Protein AF-A0A4Q2VNW4-F1 (afdb_monomer)

Mean predicted aligned error: 13.79 Å

pLDDT: mean 71.57, std 16.89, range [36.22, 97.19]

Radius of gyration: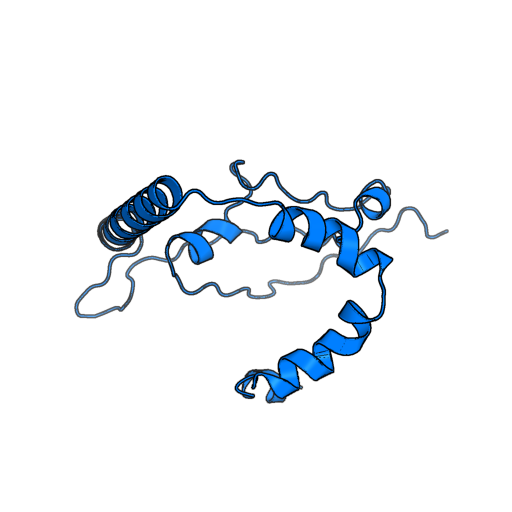 19.57 Å; Cα contacts (8 Å, |Δi|>4): 75; chains: 1; bounding box: 44×57×40 Å

Secondary structure (DSSP, 8-state):
--GGGG----HHHHHHHHHHHHH-HHHHHHHHHHHHH----HHHHHHHHHHHHHHHHHHHHHTS---SS-S-S-----------B---SSGGGTTSTTBPPPPPTTSTT-THHHHHHHT----------PPP--TT--

Organism: NCBI:txid451672

Solvent-accessible surface area (backbone atoms only — not comparable to full-atom values): 8981 Å² total; per-residue (Å²): 140,67,70,72,79,74,55,79,80,44,75,63,57,52,50,61,72,39,40,75,56,64,73,37,59,77,76,38,46,67,63,46,46,52,63,73,68,57,79,75,53,69,70,59,48,53,52,51,53,51,49,43,54,52,51,26,56,48,39,42,62,74,60,47,24,58,55,99,88,34,88,45,81,50,81,89,85,76,83,94,65,82,88,51,46,67,57,47,88,54,66,85,59,27,76,45,92,63,32,35,66,82,68,55,80,88,44,92,80,30,61,83,50,50,32,72,64,54,69,53,91,77,84,90,75,89,89,75,82,78,85,86,82,64,95,84,73,130

Foldseek 3Di:
DCVVVPDPCDPVNVCVVCVVVVVDCVNVPPVVVCVVPDDDDPVNVVVLVVVLVVVLVVCCVPPQDADPVGNGPDDDDDDLDADWPEQDPPNVVQPDDGRDHPDDCVDPNVVVCVCVSNVHDDDDDDPDHDDHDDPPDD

Sequence (138 aa):
MLDDLTVLWTRNLITETAEPLTSNPFINELYRSFFRNAFADDSSYKSAMQNRTRDAALWHKQVLFSTNSSCSESILLYDIGTSGLPSFREEGLNDSSGAASPVDPRGPESVSTVSSYFGDVDITVPIGQITYQSNLTF

Structure (mmCIF, N/CA/C/O backbone):
data_AF-A0A4Q2VNW4-F1
#
_entry.id   AF-A0A4Q2VNW4-F1
#
loop_
_atom_site.group_PDB
_atom_site.id
_atom_site.type_symbol
_atom_site.label_atom_id
_atom_site.label_alt_id
_atom_site.label_comp_id
_atom_site.label_asym_id
_atom_site.label_entity_id
_atom_site.label_seq_id
_atom_site.pdbx_PDB_ins_code
_atom_site.Cartn_x
_atom_site.Cartn_y
_atom_site.Cartn_z
_atom_site.occupancy
_atom_site.B_iso_or_equiv
_atom_site.auth_seq_id
_atom_site.auth_comp_id
_atom_site.auth_asym_id
_atom_site.auth_atom_id
_atom_site.pdbx_PDB_model_num
ATOM 1 N N . MET A 1 1 ? 17.428 -13.967 15.189 1.00 45.69 1 MET A N 1
ATOM 2 C CA . MET A 1 1 ? 18.292 -12.777 15.123 1.00 45.69 1 MET A CA 1
ATOM 3 C C . MET A 1 1 ? 17.406 -11.641 14.639 1.00 45.69 1 MET A C 1
ATOM 5 O O . MET A 1 1 ? 17.152 -11.548 13.451 1.00 45.69 1 MET A O 1
ATOM 9 N N . LEU A 1 2 ? 16.767 -10.932 15.573 1.00 36.22 2 LEU A N 1
ATOM 10 C CA . LEU A 1 2 ? 15.828 -9.826 15.297 1.00 36.22 2 LEU A CA 1
ATOM 11 C C . LEU A 1 2 ? 16.433 -8.479 15.730 1.00 36.22 2 LEU A C 1
ATOM 13 O O . LEU A 1 2 ? 15.775 -7.448 15.641 1.00 36.22 2 LEU A O 1
ATOM 17 N N . ASP A 1 3 ? 17.685 -8.497 16.191 1.00 51.16 3 ASP A N 1
ATOM 18 C CA . ASP A 1 3 ? 18.366 -7.346 16.783 1.00 51.16 3 ASP A CA 1
ATOM 19 C C . ASP A 1 3 ? 18.571 -6.222 15.748 1.00 51.16 3 ASP A C 1
ATOM 21 O O . ASP A 1 3 ? 18.479 -5.043 16.086 1.00 51.16 3 ASP A O 1
ATOM 25 N N . ASP A 1 4 ? 18.687 -6.572 14.461 1.00 50.34 4 ASP A N 1
ATOM 26 C CA . ASP A 1 4 ? 18.807 -5.628 13.340 1.00 50.34 4 ASP A CA 1
ATOM 27 C C . ASP A 1 4 ? 17.532 -4.802 13.083 1.00 50.34 4 ASP A C 1
ATOM 29 O O . ASP A 1 4 ? 17.602 -3.719 12.502 1.00 50.34 4 ASP A O 1
ATOM 33 N N . LEU A 1 5 ? 16.359 -5.259 13.546 1.00 40.00 5 LEU A N 1
ATOM 34 C CA . LEU A 1 5 ? 15.097 -4.509 13.418 1.00 40.00 5 LEU A CA 1
ATOM 35 C C . LEU A 1 5 ? 15.013 -3.324 14.390 1.00 40.00 5 LEU A C 1
ATOM 37 O O . LEU A 1 5 ? 14.139 -2.472 14.248 1.00 40.00 5 LEU A O 1
ATOM 41 N N . THR A 1 6 ? 15.915 -3.262 15.373 1.00 50.81 6 THR A N 1
ATOM 42 C CA . THR A 1 6 ? 15.995 -2.158 16.343 1.00 50.81 6 THR A CA 1
ATOM 43 C C . THR A 1 6 ? 17.029 -1.100 15.958 1.00 50.81 6 THR A C 1
ATOM 45 O O . THR A 1 6 ? 17.126 -0.056 16.606 1.00 50.81 6 THR A O 1
ATOM 48 N N . VAL A 1 7 ? 17.788 -1.336 14.882 1.00 58.75 7 VAL A N 1
ATOM 49 C CA . VAL A 1 7 ? 18.798 -0.399 14.395 1.00 58.75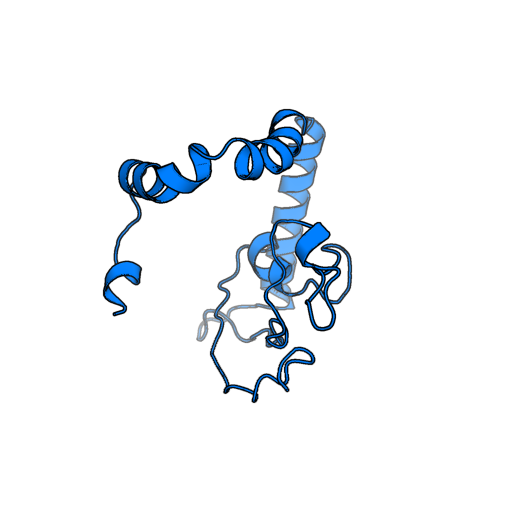 7 VAL A CA 1
ATOM 50 C C . VAL A 1 7 ? 18.111 0.692 13.585 1.00 58.75 7 VAL A C 1
ATOM 52 O O . VAL A 1 7 ? 17.531 0.450 12.527 1.00 58.75 7 VAL A O 1
ATOM 55 N N . LEU A 1 8 ? 18.207 1.931 14.066 1.00 54.06 8 LEU A N 1
ATOM 56 C CA . LEU A 1 8 ? 17.852 3.092 13.263 1.00 54.06 8 LEU A CA 1
ATOM 57 C C . LEU A 1 8 ? 18.904 3.219 12.155 1.00 54.06 8 LEU A C 1
ATOM 59 O O . LEU A 1 8 ? 20.049 3.599 12.405 1.00 54.06 8 LEU A O 1
ATOM 63 N N . TRP A 1 9 ? 18.528 2.834 10.939 1.00 57.12 9 TRP A N 1
ATOM 64 C CA . TRP A 1 9 ? 19.420 2.811 9.785 1.00 57.12 9 TRP A CA 1
ATOM 65 C C . TRP A 1 9 ? 19.947 4.215 9.495 1.00 57.12 9 TRP A C 1
ATOM 67 O O . TRP A 1 9 ? 19.245 5.079 8.969 1.00 57.12 9 TRP A O 1
ATOM 77 N N . THR A 1 10 ? 21.204 4.462 9.858 1.00 72.12 10 THR A N 1
ATOM 78 C CA . THR A 1 10 ? 21.868 5.720 9.519 1.00 72.12 10 THR A CA 1
ATOM 79 C C . THR A 1 10 ? 22.214 5.735 8.032 1.00 72.12 10 THR A C 1
ATOM 81 O O . THR A 1 10 ? 22.392 4.691 7.403 1.00 72.12 10 THR A O 1
ATOM 84 N N . ARG A 1 11 ? 22.369 6.932 7.456 1.00 64.12 11 ARG A N 1
ATOM 85 C CA . ARG A 1 11 ? 22.777 7.101 6.051 1.00 64.12 11 ARG A CA 1
ATOM 86 C C . ARG A 1 11 ? 24.026 6.280 5.693 1.00 64.12 11 ARG A C 1
ATOM 88 O O . ARG A 1 11 ? 24.096 5.749 4.587 1.00 64.12 11 ARG A O 1
ATOM 95 N N . ASN A 1 12 ? 24.987 6.169 6.610 1.00 74.25 12 ASN A N 1
ATOM 96 C CA . ASN A 1 12 ? 26.233 5.432 6.383 1.00 74.25 12 ASN A CA 1
ATOM 97 C C . ASN A 1 12 ? 25.984 3.922 6.325 1.00 74.25 12 ASN A C 1
ATOM 99 O O . ASN A 1 12 ? 26.390 3.294 5.356 1.00 74.25 12 ASN A O 1
ATOM 103 N N . LEU A 1 13 ? 25.210 3.379 7.270 1.00 70.94 13 LEU A N 1
ATOM 104 C CA . LEU A 1 13 ? 24.809 1.966 7.276 1.00 70.94 13 LEU A CA 1
ATOM 105 C C . LEU A 1 13 ? 24.038 1.574 6.009 1.00 70.94 13 LEU A C 1
ATOM 107 O O . LEU A 1 13 ? 24.296 0.523 5.428 1.00 70.94 13 LEU A O 1
ATOM 111 N N . ILE A 1 14 ? 23.134 2.440 5.540 1.00 68.19 14 ILE A N 1
ATOM 112 C CA . ILE A 1 14 ? 22.418 2.230 4.272 1.00 68.19 14 ILE A CA 1
ATOM 113 C C . ILE A 1 14 ? 23.404 2.207 3.098 1.00 68.19 14 ILE A C 1
ATOM 115 O O . ILE A 1 14 ? 23.279 1.371 2.209 1.00 68.19 14 ILE A O 1
ATOM 119 N N . THR A 1 15 ? 24.382 3.115 3.090 1.00 65.06 15 THR A N 1
ATOM 120 C CA . THR A 1 15 ? 25.360 3.234 1.999 1.00 65.06 15 THR A CA 1
ATOM 121 C C . THR A 1 15 ? 26.295 2.027 1.947 1.00 65.06 15 THR A C 1
ATOM 123 O O . THR A 1 15 ? 26.499 1.478 0.871 1.00 65.06 15 THR A O 1
ATOM 126 N N . GLU A 1 16 ? 26.811 1.584 3.093 1.00 76.69 16 GLU A N 1
ATOM 127 C CA . GLU A 1 16 ? 27.681 0.408 3.209 1.00 76.69 16 GLU A CA 1
ATOM 128 C C . GLU A 1 16 ? 26.936 -0.877 2.831 1.00 76.69 16 GLU A C 1
ATOM 130 O O . GLU A 1 16 ? 27.420 -1.667 2.025 1.00 76.69 16 GLU A O 1
ATOM 135 N N . THR A 1 17 ? 25.708 -1.052 3.323 1.00 70.38 17 THR A N 1
ATOM 136 C CA . THR A 1 17 ? 24.885 -2.232 2.999 1.00 70.38 17 THR A CA 1
ATOM 137 C C . THR A 1 17 ? 24.470 -2.253 1.526 1.00 70.38 17 THR A C 1
ATOM 139 O O . THR A 1 17 ? 24.330 -3.317 0.926 1.00 70.38 17 THR A O 1
ATOM 142 N N . ALA A 1 18 ? 24.287 -1.079 0.917 1.00 62.78 18 ALA A N 1
ATOM 143 C CA . ALA A 1 18 ? 23.974 -0.956 -0.500 1.00 62.78 18 ALA A CA 1
ATOM 144 C C . ALA A 1 18 ? 25.212 -1.042 -1.408 1.00 62.78 18 ALA A C 1
ATOM 146 O O . ALA A 1 18 ? 25.037 -1.184 -2.619 1.00 62.78 18 ALA A O 1
ATOM 147 N N . GLU A 1 19 ? 26.440 -0.975 -0.881 1.00 68.88 19 GLU A N 1
ATOM 148 C CA . GLU A 1 19 ? 27.666 -0.923 -1.688 1.00 68.88 19 GLU A CA 1
ATOM 149 C C . GLU A 1 19 ? 27.757 -2.074 -2.713 1.00 68.88 19 GLU A C 1
ATOM 151 O O . GLU A 1 19 ? 27.925 -1.777 -3.902 1.00 68.88 19 GLU A O 1
ATOM 156 N N . PRO A 1 20 ? 27.510 -3.352 -2.344 1.00 63.41 20 PRO A N 1
ATOM 157 C CA . PRO A 1 20 ? 27.544 -4.474 -3.288 1.00 63.41 20 PRO A CA 1
ATOM 158 C C . PRO A 1 20 ? 26.476 -4.380 -4.388 1.00 63.41 20 PRO A C 1
ATOM 160 O O . PRO A 1 20 ? 26.672 -4.862 -5.502 1.00 63.41 20 PRO A O 1
ATOM 163 N N . LEU A 1 21 ? 25.341 -3.739 -4.090 1.00 53.38 21 LEU A N 1
ATOM 164 C CA . LEU A 1 21 ? 24.259 -3.500 -5.050 1.00 53.38 21 LEU A CA 1
ATOM 165 C C . LEU A 1 21 ? 24.579 -2.320 -5.975 1.00 53.38 21 LEU A C 1
ATOM 167 O O . LEU A 1 21 ? 24.127 -2.277 -7.116 1.00 53.38 21 LEU A O 1
ATOM 171 N N . THR A 1 22 ? 25.359 -1.350 -5.492 1.00 57.66 22 THR A N 1
ATOM 172 C CA . THR A 1 22 ? 25.764 -0.179 -6.278 1.00 57.66 22 THR A CA 1
ATOM 173 C C . THR A 1 22 ? 26.991 -0.412 -7.150 1.00 57.66 22 THR A C 1
ATOM 175 O O . THR A 1 22 ? 27.114 0.256 -8.178 1.00 57.66 22 THR A O 1
ATOM 178 N N . SER A 1 23 ? 27.867 -1.344 -6.764 1.00 65.38 23 SER A N 1
ATOM 179 C CA . SER A 1 23 ? 29.102 -1.685 -7.477 1.00 65.38 23 SER A CA 1
ATOM 180 C C . SER A 1 23 ? 28.871 -2.583 -8.695 1.00 65.38 23 SER A C 1
ATOM 182 O O . SER A 1 23 ? 29.730 -2.638 -9.572 1.00 65.38 23 SER A O 1
ATOM 184 N N . ASN A 1 24 ? 27.705 -3.234 -8.796 1.00 61.28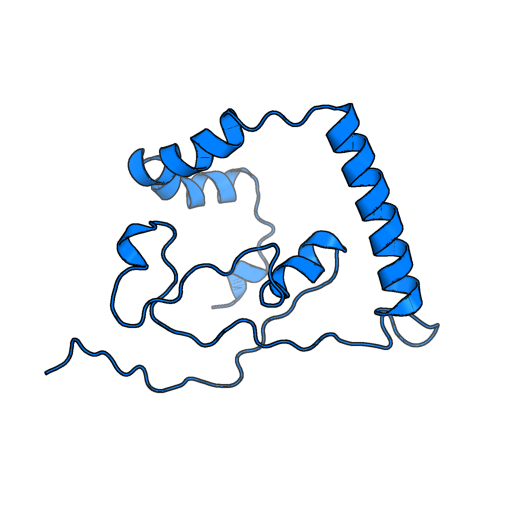 24 ASN A N 1
ATOM 185 C CA . ASN A 1 24 ? 27.291 -3.967 -9.989 1.00 61.28 24 ASN A CA 1
ATOM 186 C C . ASN A 1 24 ? 26.521 -3.041 -10.960 1.00 61.28 24 ASN A C 1
ATOM 188 O O . ASN A 1 24 ? 25.352 -2.727 -10.711 1.00 61.28 24 ASN A O 1
ATOM 192 N N . PRO A 1 25 ? 27.130 -2.605 -12.081 1.00 57.50 25 PRO A N 1
ATOM 193 C CA . PRO A 1 25 ? 26.497 -1.671 -13.009 1.00 57.50 25 PRO A CA 1
ATOM 194 C C . PRO A 1 25 ? 25.244 -2.254 -13.679 1.00 57.50 25 PRO A C 1
ATOM 196 O O . PRO A 1 25 ? 24.295 -1.510 -13.902 1.00 57.50 25 PRO A O 1
ATOM 199 N N . PHE A 1 26 ? 25.175 -3.570 -13.909 1.00 54.66 26 PHE A N 1
ATOM 200 C CA . PHE A 1 26 ? 24.027 -4.206 -14.572 1.00 54.66 26 PHE A CA 1
ATOM 201 C C . PHE A 1 26 ? 22.742 -4.151 -13.735 1.00 54.66 26 PHE A C 1
ATOM 203 O O . PHE A 1 26 ? 21.679 -3.830 -14.260 1.00 54.66 26 PHE A O 1
ATOM 210 N N . ILE A 1 27 ? 22.837 -4.407 -12.427 1.00 51.41 27 ILE A N 1
ATOM 211 C CA . ILE A 1 27 ? 21.684 -4.356 -11.505 1.00 51.41 27 ILE A CA 1
ATOM 212 C C . ILE A 1 27 ? 21.247 -2.900 -11.269 1.00 51.41 27 ILE A C 1
ATOM 214 O O . ILE A 1 27 ? 20.067 -2.598 -11.081 1.00 51.41 27 ILE A O 1
ATOM 218 N N . ASN A 1 28 ? 22.205 -1.974 -11.297 1.00 50.41 28 ASN A N 1
ATOM 219 C CA . ASN A 1 28 ? 21.997 -0.587 -10.906 1.00 50.41 28 ASN A CA 1
ATOM 220 C C . ASN A 1 28 ? 21.500 0.311 -12.059 1.00 50.41 28 ASN A C 1
ATOM 222 O O . ASN A 1 28 ? 20.795 1.295 -11.824 1.00 50.41 28 ASN A O 1
ATOM 226 N N . GLU A 1 29 ? 21.869 0.019 -13.307 1.00 53.53 29 GLU A N 1
ATOM 227 C CA . GLU A 1 29 ? 21.645 0.926 -14.437 1.00 53.53 29 GLU A CA 1
ATOM 228 C C . GLU A 1 29 ? 20.208 0.886 -14.975 1.00 53.53 29 GLU A C 1
ATOM 230 O O . GLU A 1 29 ? 19.615 1.950 -15.168 1.00 53.53 29 GLU A O 1
ATOM 235 N N . LEU A 1 30 ? 19.601 -0.299 -15.107 1.00 51.59 30 LEU A N 1
ATOM 236 C CA . LEU A 1 30 ? 18.247 -0.456 -15.657 1.00 51.59 30 LEU A CA 1
ATOM 237 C C . LEU A 1 30 ? 17.192 0.305 -14.836 1.00 51.59 30 LEU A C 1
ATOM 239 O O . LEU A 1 30 ? 16.462 1.128 -15.387 1.00 51.59 30 LEU A O 1
ATOM 243 N N . TYR A 1 31 ? 17.174 0.149 -13.509 1.00 48.91 31 TYR A N 1
ATOM 244 C CA . TYR A 1 31 ? 16.173 0.809 -12.655 1.00 48.91 31 TYR A CA 1
ATOM 245 C C . TYR A 1 31 ? 16.487 2.275 -12.373 1.00 48.91 31 TYR A C 1
ATOM 247 O O . TYR A 1 31 ? 15.581 3.110 -12.354 1.00 48.91 31 TYR A O 1
ATOM 255 N N . ARG A 1 32 ? 17.767 2.636 -12.195 1.00 56.66 32 ARG A N 1
ATOM 256 C CA . ARG A 1 32 ? 18.119 4.050 -12.027 1.00 56.66 32 ARG A CA 1
ATOM 257 C C . ARG A 1 32 ? 17.913 4.840 -13.304 1.00 56.66 32 ARG A C 1
ATOM 259 O O . ARG A 1 32 ? 17.708 6.037 -13.188 1.00 56.66 32 ARG A O 1
ATOM 266 N N . SER A 1 33 ? 17.997 4.238 -14.490 1.00 58.78 33 SER A N 1
ATOM 267 C CA . SER A 1 33 ? 17.733 4.959 -15.740 1.00 58.78 33 SER A CA 1
ATOM 268 C C . SER A 1 33 ? 16.300 5.491 -15.767 1.00 58.78 33 SER A C 1
ATOM 270 O O . SER A 1 33 ? 16.108 6.671 -16.047 1.00 58.78 33 SER A O 1
ATOM 272 N N . PHE A 1 34 ? 15.319 4.684 -15.346 1.00 58.94 34 PHE A N 1
ATOM 273 C CA . PHE A 1 34 ? 13.940 5.135 -15.201 1.00 58.94 34 PHE A CA 1
ATOM 274 C C . PHE A 1 34 ? 13.843 6.294 -14.210 1.00 58.94 34 PHE A C 1
ATOM 276 O O . PHE A 1 34 ? 13.376 7.351 -14.595 1.00 58.94 34 PHE A O 1
ATOM 283 N N . PHE A 1 35 ? 14.354 6.165 -12.980 1.00 59.03 35 PHE A N 1
ATOM 284 C CA . PHE A 1 35 ? 14.277 7.255 -11.991 1.00 59.03 35 PHE A CA 1
ATOM 285 C C . PHE A 1 35 ? 15.090 8.505 -12.365 1.00 59.03 35 PHE A C 1
ATOM 287 O O . PHE A 1 35 ? 14.694 9.611 -12.016 1.00 59.03 35 PHE A O 1
ATOM 294 N N . ARG A 1 36 ? 16.218 8.353 -13.069 1.00 65.75 36 ARG A N 1
ATOM 295 C CA . ARG A 1 36 ? 17.034 9.474 -13.569 1.00 65.75 36 ARG A CA 1
ATOM 296 C C . ARG A 1 36 ? 16.333 10.229 -14.691 1.00 65.75 36 ARG A C 1
ATOM 298 O O . ARG A 1 36 ? 16.471 11.443 -14.773 1.00 65.75 36 ARG A O 1
ATOM 305 N N . ASN A 1 37 ? 15.611 9.504 -15.540 1.00 67.44 37 ASN A N 1
ATOM 306 C CA . ASN A 1 37 ? 14.895 10.063 -16.682 1.00 67.44 37 ASN A CA 1
ATOM 307 C C . ASN A 1 37 ? 13.431 10.391 -16.352 1.00 67.44 37 ASN A C 1
ATOM 309 O O . ASN A 1 37 ? 12.758 11.053 -17.139 1.00 67.44 37 ASN A O 1
ATOM 313 N N . ALA A 1 38 ? 12.934 9.941 -15.197 1.00 66.94 38 ALA A N 1
ATOM 314 C CA . ALA A 1 38 ? 11.610 10.243 -14.692 1.00 66.94 38 ALA A CA 1
ATOM 315 C C . ALA A 1 38 ? 11.566 11.720 -14.316 1.00 66.94 38 ALA A C 1
ATOM 317 O O . ALA A 1 38 ? 12.003 12.143 -13.247 1.00 66.94 38 ALA A O 1
ATOM 318 N N . PHE A 1 39 ? 11.026 12.512 -15.229 1.00 75.75 39 PHE A N 1
ATOM 319 C CA . PHE A 1 39 ? 10.704 13.895 -14.966 1.00 75.75 39 PHE A CA 1
ATOM 320 C C . PHE A 1 39 ? 9.292 13.968 -14.387 1.00 75.75 39 PHE A C 1
ATOM 322 O O . PHE A 1 39 ? 8.312 13.668 -15.070 1.00 75.75 39 PHE A O 1
ATOM 329 N N . ALA A 1 40 ? 9.190 14.364 -13.120 1.00 74.12 40 ALA A N 1
ATOM 330 C CA . ALA A 1 40 ? 7.924 14.759 -12.527 1.00 74.12 40 ALA A CA 1
ATOM 331 C C . ALA A 1 40 ? 7.804 16.279 -12.640 1.00 74.12 40 ALA A C 1
ATOM 333 O O . ALA A 1 40 ? 8.526 17.018 -11.972 1.00 74.12 40 ALA A O 1
ATOM 334 N N . ASP A 1 41 ? 6.898 16.737 -13.498 1.00 89.25 41 ASP A N 1
ATOM 335 C CA . ASP A 1 41 ? 6.526 18.146 -13.554 1.00 89.25 41 ASP A CA 1
ATOM 336 C C . ASP A 1 41 ? 6.023 18.618 -12.174 1.00 89.25 41 A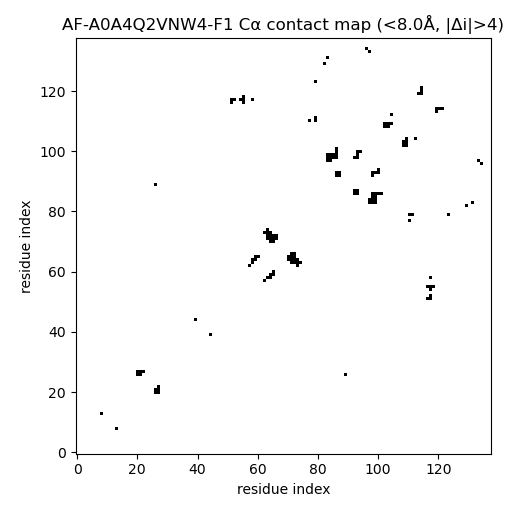SP A C 1
ATOM 338 O O . ASP A 1 41 ? 5.246 17.923 -11.516 1.00 89.25 41 ASP A O 1
ATOM 342 N N . ASP A 1 42 ? 6.461 19.799 -11.727 1.00 88.81 42 ASP A N 1
ATOM 343 C CA . ASP A 1 42 ? 6.174 20.310 -10.378 1.00 88.81 42 ASP A CA 1
ATOM 344 C C . ASP A 1 42 ? 4.667 20.483 -10.135 1.00 88.81 42 ASP A C 1
ATOM 346 O O . ASP A 1 42 ? 4.162 20.177 -9.051 1.00 88.81 42 ASP A O 1
ATOM 350 N N . SER A 1 43 ? 3.918 20.906 -11.159 1.00 93.06 43 SER A N 1
ATOM 351 C CA . SER A 1 43 ? 2.464 21.050 -11.052 1.00 93.06 43 SER A CA 1
ATOM 352 C C . SER A 1 43 ? 1.771 19.689 -10.926 1.00 93.06 43 SER A C 1
ATOM 354 O O . SER A 1 43 ? 0.861 19.520 -10.106 1.00 93.06 43 SER A O 1
ATOM 356 N N . SER A 1 44 ? 2.266 18.692 -11.661 1.00 85.69 44 SER A N 1
ATOM 357 C CA . SER A 1 44 ? 1.794 17.309 -11.605 1.00 85.69 44 SER A CA 1
ATOM 358 C C . SER A 1 44 ? 2.103 16.670 -10.251 1.00 85.69 44 SER A C 1
ATOM 360 O O . SER A 1 44 ? 1.227 16.051 -9.646 1.00 85.69 44 SER A O 1
ATOM 362 N N . TYR A 1 45 ? 3.308 16.888 -9.719 1.00 86.44 45 TYR A N 1
ATOM 363 C CA . TYR A 1 45 ? 3.708 16.423 -8.392 1.00 86.44 45 TYR A CA 1
ATOM 364 C C . TYR A 1 45 ? 2.835 17.032 -7.288 1.00 86.44 45 TYR A C 1
ATOM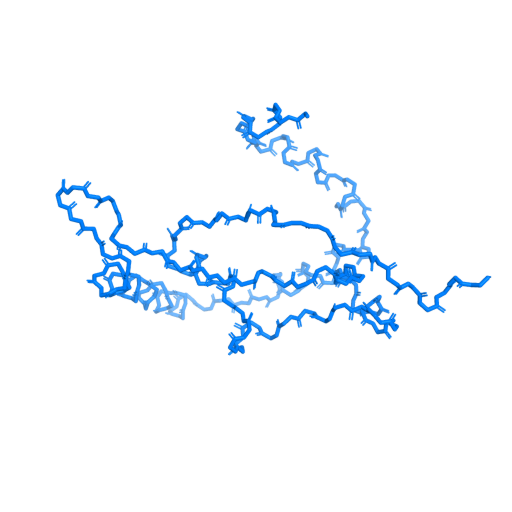 366 O O . TYR A 1 45 ? 2.286 16.308 -6.456 1.00 86.44 45 TYR A O 1
ATOM 374 N N . LYS A 1 46 ? 2.640 18.356 -7.301 1.00 92.31 46 LYS A N 1
ATOM 375 C CA . LYS A 1 46 ? 1.785 19.049 -6.324 1.00 92.31 46 LYS A CA 1
ATOM 376 C C . LYS A 1 46 ? 0.343 18.557 -6.381 1.00 92.31 46 LYS A C 1
ATOM 378 O O . LYS A 1 46 ? -0.248 18.294 -5.335 1.00 92.31 46 LYS A O 1
ATOM 383 N N . SER A 1 47 ? -0.197 18.376 -7.583 1.00 92.25 47 SER A N 1
ATOM 384 C CA . SER A 1 47 ? -1.549 17.842 -7.779 1.00 92.25 47 SER A CA 1
ATOM 385 C C . SER A 1 47 ? -1.671 16.410 -7.246 1.00 92.25 47 SER A C 1
ATOM 387 O O . SER A 1 47 ? -2.630 16.085 -6.545 1.00 92.25 47 SER A O 1
ATOM 389 N N . ALA A 1 48 ? -0.671 15.560 -7.498 1.00 87.69 48 ALA A N 1
ATOM 390 C CA . ALA A 1 48 ? -0.629 14.200 -6.967 1.00 87.69 48 ALA A CA 1
ATOM 391 C C . ALA A 1 48 ? -0.562 14.178 -5.430 1.00 87.69 48 ALA A C 1
ATOM 393 O O . ALA A 1 48 ? -1.288 13.414 -4.796 1.00 87.69 48 ALA A O 1
ATOM 394 N N . MET A 1 49 ? 0.238 15.055 -4.818 1.00 91.69 49 MET A N 1
ATOM 395 C CA . MET A 1 49 ? 0.329 15.178 -3.358 1.00 91.69 49 MET A CA 1
ATOM 396 C C . MET A 1 49 ? -0.977 15.671 -2.723 1.00 91.69 49 MET A C 1
ATOM 398 O O . MET A 1 49 ? -1.367 15.184 -1.659 1.00 91.69 49 MET A O 1
ATOM 402 N N . GLN A 1 50 ? -1.682 16.595 -3.380 1.00 94.56 50 GLN A N 1
ATOM 403 C CA . GLN A 1 50 ? -3.002 17.055 -2.941 1.00 94.56 50 GLN A CA 1
ATOM 404 C C . GLN A 1 50 ? -4.038 15.930 -3.002 1.00 94.56 50 GLN A C 1
ATOM 406 O O . GLN A 1 50 ? -4.770 15.726 -2.033 1.00 94.56 50 GLN A O 1
ATOM 411 N N . ASN A 1 51 ? -4.063 15.169 -4.101 1.00 94.12 51 ASN A N 1
ATOM 412 C CA . ASN A 1 51 ? -4.936 14.004 -4.238 1.00 94.12 51 ASN A CA 1
ATOM 413 C C . ASN A 1 51 ? -4.646 12.970 -3.150 1.00 94.12 51 ASN A C 1
ATOM 415 O O . ASN A 1 51 ? -5.551 12.620 -2.402 1.00 94.12 51 ASN A O 1
ATOM 419 N N . ARG A 1 52 ? -3.376 12.587 -2.975 1.00 93.56 52 ARG A N 1
ATOM 420 C CA . ARG A 1 52 ? -2.955 11.638 -1.938 1.00 93.56 52 ARG A CA 1
ATOM 421 C C . ARG A 1 52 ? -3.399 12.077 -0.542 1.00 93.56 52 ARG A C 1
ATOM 423 O O . ARG A 1 52 ? -3.946 11.276 0.204 1.00 93.56 52 ARG A O 1
ATOM 430 N N . THR A 1 53 ? -3.206 13.352 -0.200 1.00 95.25 53 THR A N 1
ATOM 431 C CA . THR A 1 53 ? -3.615 13.904 1.104 1.00 95.25 53 THR A CA 1
ATOM 432 C C . THR A 1 53 ? -5.127 13.816 1.310 1.00 95.25 53 THR A C 1
ATOM 434 O O . THR A 1 53 ? -5.587 13.387 2.367 1.00 95.25 53 THR A O 1
ATOM 437 N N . ARG A 1 54 ? -5.911 14.212 0.301 1.00 97.19 54 ARG A N 1
ATOM 438 C CA . ARG A 1 54 ? -7.376 14.133 0.347 1.00 97.19 54 ARG A CA 1
ATOM 439 C C . ARG A 1 54 ? -7.841 12.686 0.494 1.00 97.19 54 ARG A C 1
ATOM 441 O O . ARG A 1 54 ? -8.707 12.408 1.320 1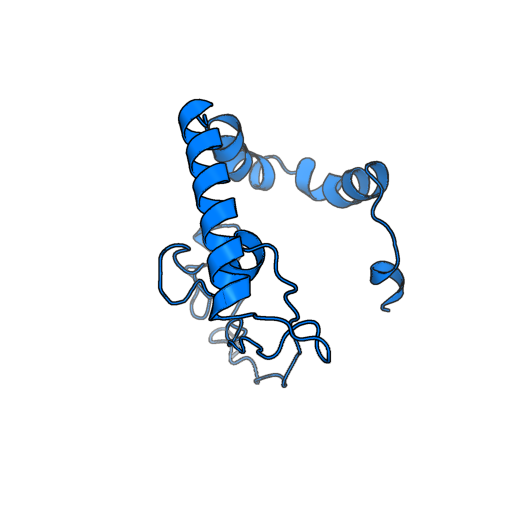.00 97.19 54 ARG A O 1
ATOM 448 N N . ASP A 1 55 ? -7.284 11.792 -0.309 1.00 96.12 55 ASP A N 1
ATOM 449 C CA . ASP A 1 55 ? -7.734 10.408 -0.389 1.00 96.12 55 ASP A CA 1
ATOM 450 C C . ASP A 1 55 ? -7.360 9.645 0.892 1.00 96.12 55 ASP A C 1
ATOM 452 O O . ASP A 1 55 ? -8.200 8.923 1.420 1.00 96.12 55 ASP A O 1
ATOM 456 N N . ALA A 1 56 ? -6.182 9.905 1.476 1.00 94.81 56 ALA A N 1
ATOM 457 C CA . ALA A 1 56 ? -5.807 9.399 2.801 1.00 94.81 56 ALA A CA 1
ATOM 458 C C . ALA A 1 56 ? -6.763 9.881 3.898 1.00 94.81 56 ALA A C 1
ATOM 460 O O . ALA A 1 56 ? -7.258 9.079 4.684 1.00 94.81 56 ALA A O 1
ATOM 461 N N . ALA A 1 57 ? -7.122 11.168 3.907 1.00 95.12 57 ALA A N 1
ATOM 462 C CA . ALA A 1 57 ? -8.077 11.686 4.884 1.00 95.12 57 ALA A CA 1
ATOM 463 C C . ALA A 1 57 ? -9.467 11.033 4.762 1.00 95.12 57 ALA A C 1
ATOM 465 O O . ALA A 1 57 ? -10.134 10.799 5.769 1.00 95.12 57 ALA A O 1
ATOM 466 N N . LEU A 1 58 ? -9.923 10.734 3.541 1.00 96.50 58 LEU A N 1
ATOM 467 C CA . LEU A 1 58 ? -11.176 10.007 3.321 1.00 96.50 58 LEU A CA 1
ATOM 468 C C . LEU A 1 58 ? -11.061 8.543 3.754 1.00 96.50 58 LEU A C 1
ATOM 470 O O . LEU A 1 58 ? -11.965 8.042 4.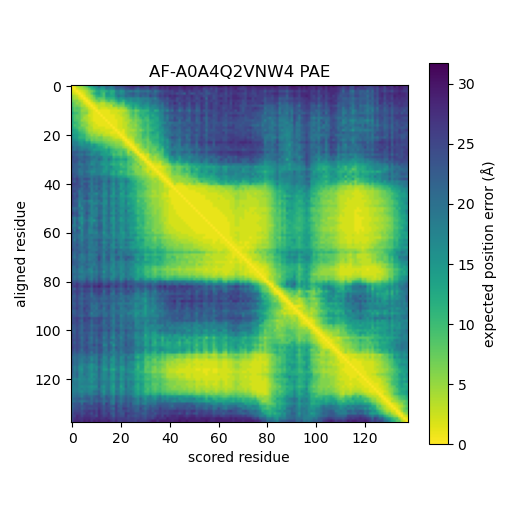423 1.00 96.50 58 LEU A O 1
ATOM 474 N N . TRP A 1 59 ? -9.946 7.889 3.437 1.00 94.56 59 TRP A N 1
ATOM 475 C CA . TRP A 1 59 ? -9.640 6.519 3.840 1.00 94.56 59 TRP A CA 1
ATOM 476 C C . TRP A 1 59 ? -9.641 6.354 5.365 1.00 94.56 59 TRP A C 1
ATOM 478 O O . TRP A 1 59 ? -10.383 5.522 5.887 1.00 94.56 59 TRP A O 1
ATOM 488 N N . HIS A 1 60 ? -8.934 7.221 6.095 1.00 94.12 60 HIS A N 1
ATOM 489 C CA . HIS A 1 60 ? -8.908 7.242 7.567 1.00 94.12 60 HIS A CA 1
ATOM 490 C C . HIS A 1 60 ? -10.211 7.718 8.205 1.00 94.12 60 HIS A C 1
ATOM 492 O O . HIS A 1 60 ? -10.383 7.619 9.412 1.00 94.12 60 HIS A O 1
ATOM 498 N N . LYS A 1 61 ? -11.146 8.263 7.427 1.00 94.25 61 LYS A N 1
ATOM 499 C CA . LYS A 1 61 ? -12.468 8.647 7.932 1.00 94.25 61 LYS A CA 1
ATOM 500 C C . LYS A 1 61 ? -13.516 7.564 7.707 1.00 94.25 61 LYS A C 1
ATOM 502 O O . LYS A 1 61 ? -14.444 7.450 8.502 1.00 94.25 61 LYS A O 1
ATOM 507 N N . GLN A 1 62 ? -13.427 6.844 6.593 1.00 94.75 62 GLN A N 1
ATOM 508 C CA . GLN A 1 62 ? -14.491 5.954 6.124 1.00 94.75 62 GLN A CA 1
ATOM 509 C C . GLN A 1 62 ? -14.133 4.476 6.241 1.00 94.75 62 GLN A C 1
ATOM 511 O O . GLN A 1 62 ? -15.030 3.661 6.430 1.00 94.75 62 GLN A O 1
ATOM 516 N N . VAL A 1 63 ? -12.850 4.136 6.114 1.00 92.69 63 VAL A N 1
ATOM 517 C CA . VAL A 1 63 ? -12.373 2.752 6.085 1.00 92.69 63 VAL A CA 1
ATOM 518 C C . VAL A 1 63 ? -11.571 2.448 7.339 1.00 92.69 63 VAL A C 1
ATOM 520 O O . VAL A 1 63 ? -12.060 1.687 8.166 1.00 92.69 63 VAL A O 1
ATOM 523 N N . LEU A 1 64 ? -10.402 3.072 7.523 1.00 92.12 64 LEU A N 1
ATOM 524 C CA . LEU A 1 64 ? -9.518 2.903 8.688 1.00 92.12 64 LEU A CA 1
ATOM 525 C C . LEU A 1 64 ? -9.760 3.985 9.749 1.00 92.12 64 LEU A C 1
ATOM 527 O O . LEU A 1 64 ? -8.865 4.757 10.086 1.00 92.12 64 LEU A O 1
ATOM 531 N N . PHE A 1 65 ? -11.003 4.100 10.219 1.00 93.38 65 PHE A N 1
ATOM 532 C CA . PHE A 1 65 ? -11.387 5.144 11.167 1.00 93.38 65 PHE A CA 1
ATOM 533 C C . PHE A 1 65 ? -10.990 4.820 12.603 1.00 93.38 65 PHE A C 1
ATOM 535 O O . PHE A 1 65 ? -11.054 3.674 13.038 1.00 93.38 65 PHE A O 1
ATOM 542 N N . SER A 1 66 ? -10.618 5.855 13.352 1.00 92.88 66 SER A N 1
ATOM 543 C CA . SER A 1 66 ? -10.302 5.769 14.774 1.00 92.88 66 SER A CA 1
ATOM 544 C C . SER A 1 66 ? -11.481 6.201 15.644 1.00 92.88 66 SER A C 1
ATOM 546 O O . SER A 1 66 ? -12.383 6.929 15.218 1.00 92.88 66 SER A O 1
ATOM 548 N N . THR A 1 67 ? -11.467 5.758 16.896 1.00 94.38 67 THR A N 1
ATOM 549 C CA . THR A 1 67 ? -12.395 6.196 17.941 1.00 94.38 67 THR A CA 1
ATOM 550 C C . THR A 1 67 ? -11.613 6.618 19.179 1.00 94.38 67 THR A C 1
ATOM 552 O O . THR A 1 67 ? -10.392 6.500 19.249 1.00 94.38 67 THR A O 1
ATOM 555 N N . ASN A 1 68 ? -12.322 7.073 20.213 1.00 95.06 68 ASN A N 1
ATOM 556 C CA . ASN A 1 68 ? -11.696 7.375 21.500 1.00 95.06 68 ASN A CA 1
ATOM 557 C C . ASN A 1 68 ? -11.090 6.133 22.183 1.00 95.06 68 ASN A C 1
ATOM 559 O O . ASN A 1 68 ? -10.292 6.290 23.104 1.00 95.06 68 ASN A O 1
ATOM 563 N N . SER A 1 69 ? -11.482 4.921 21.774 1.00 94.75 69 SER A N 1
ATOM 564 C CA . SER A 1 69 ? -11.015 3.657 22.356 1.00 94.75 69 SER A CA 1
ATOM 565 C C . SER A 1 69 ? -10.011 2.897 21.488 1.00 94.75 69 SER A C 1
ATOM 567 O O . SER A 1 69 ? -9.299 2.054 22.029 1.00 94.75 69 SER A O 1
ATOM 569 N N . SER A 1 70 ? -9.929 3.179 20.183 1.00 92.81 70 SER A N 1
ATOM 570 C CA . SER A 1 70 ? -8.994 2.511 19.271 1.00 92.81 70 SER A CA 1
ATOM 571 C C . SER A 1 70 ? -8.387 3.468 18.249 1.00 92.81 70 SER A C 1
ATOM 573 O O . SER A 1 70 ? -9.079 4.300 17.663 1.00 92.81 70 SER A O 1
ATOM 575 N N . CYS A 1 71 ? -7.093 3.292 17.963 1.00 86.19 71 CYS A N 1
ATOM 576 C CA . CYS A 1 71 ? -6.404 4.001 16.881 1.00 86.19 71 CYS A CA 1
ATOM 577 C C . CYS A 1 71 ? -6.899 3.589 15.483 1.00 86.19 71 CYS A C 1
ATOM 579 O O . CYS A 1 71 ? -6.688 4.339 14.536 1.00 86.19 71 CYS A O 1
ATOM 581 N N . SER A 1 72 ? -7.547 2.427 15.355 1.00 90.62 72 SER A N 1
ATOM 582 C CA . SER A 1 72 ? -8.294 2.001 14.166 1.00 90.62 72 SER A CA 1
ATOM 583 C C . SER A 1 72 ? -9.351 0.969 14.565 1.00 90.62 72 SER A C 1
ATOM 585 O O . SER A 1 72 ? -9.056 0.022 15.294 1.00 90.62 72 SER A O 1
ATOM 587 N N . GLU A 1 73 ? -10.580 1.130 14.097 1.00 92.88 73 GLU A N 1
ATOM 588 C CA . GLU A 1 73 ? -11.685 0.178 14.290 1.00 92.88 73 GLU A CA 1
ATOM 589 C C . GLU A 1 73 ? -11.746 -0.888 13.192 1.00 92.88 73 GLU A C 1
ATOM 591 O O . GLU A 1 73 ? -12.634 -1.741 13.177 1.00 92.88 73 GLU A O 1
ATOM 596 N N . SER A 1 74 ? -10.813 -0.850 12.247 1.00 91.62 74 SER A N 1
ATOM 597 C CA . SER A 1 74 ? -10.759 -1.797 11.144 1.00 91.62 74 SER A CA 1
ATOM 598 C C . SER A 1 74 ? -9.326 -2.195 10.815 1.00 91.62 74 SER A C 1
ATOM 600 O O . SER A 1 74 ? -8.352 -1.500 11.122 1.00 91.62 74 SER A O 1
ATOM 602 N N . ILE A 1 75 ? -9.223 -3.363 10.192 1.00 90.81 75 ILE A N 1
ATOM 603 C CA . ILE A 1 75 ? -7.993 -3.914 9.640 1.00 90.81 75 ILE A CA 1
ATOM 604 C C . ILE A 1 75 ? -8.282 -4.364 8.211 1.00 90.81 75 ILE A C 1
ATOM 606 O O . ILE A 1 75 ? -9.334 -4.947 7.938 1.00 90.81 75 ILE A O 1
ATOM 610 N N . LEU A 1 76 ? -7.349 -4.097 7.301 1.00 88.75 76 LEU A N 1
ATOM 611 C CA . LEU A 1 76 ? -7.365 -4.677 5.966 1.00 88.75 76 LEU A CA 1
ATOM 612 C C . LEU A 1 76 ? -6.474 -5.916 5.986 1.00 88.75 76 LEU A C 1
ATOM 614 O O . LEU A 1 76 ? -5.262 -5.805 6.145 1.00 88.75 76 LEU A O 1
ATOM 618 N N . LEU A 1 77 ? -7.081 -7.091 5.836 1.00 89.06 77 LEU A N 1
ATOM 619 C CA . LEU A 1 77 ? -6.353 -8.347 5.699 1.00 89.06 77 LEU A CA 1
ATOM 620 C C . LEU A 1 77 ? -6.341 -8.752 4.229 1.00 89.06 77 LEU A C 1
ATOM 622 O O . LEU A 1 77 ? -7.395 -8.871 3.605 1.00 89.06 77 LEU A O 1
ATOM 626 N N . TYR A 1 78 ? -5.150 -8.980 3.695 1.00 83.81 78 TYR A N 1
ATOM 627 C CA . TYR A 1 78 ? -4.955 -9.454 2.336 1.00 83.81 78 TYR A CA 1
ATOM 628 C C . TYR A 1 78 ? -3.824 -10.481 2.306 1.00 83.81 78 TYR A C 1
ATOM 630 O O . TYR A 1 78 ? -2.952 -10.492 3.176 1.00 83.81 78 TYR A O 1
ATOM 638 N N . ASP A 1 79 ? -3.867 -11.371 1.319 1.00 79.31 79 ASP A N 1
ATOM 639 C CA . ASP A 1 79 ? -2.750 -12.265 1.039 1.00 79.31 79 ASP A CA 1
ATOM 640 C C . ASP A 1 79 ? -1.675 -11.460 0.301 1.00 79.31 79 ASP A C 1
ATOM 642 O O . ASP A 1 79 ? -1.944 -10.890 -0.757 1.00 79.31 79 ASP A O 1
ATOM 646 N N . ILE A 1 80 ? -0.470 -11.382 0.868 1.00 73.69 80 ILE A N 1
ATOM 647 C CA . ILE A 1 80 ? 0.658 -10.675 0.245 1.00 73.69 80 ILE A CA 1
ATOM 648 C C . ILE A 1 80 ? 1.215 -11.425 -0.981 1.00 73.69 80 ILE A C 1
ATOM 650 O O . ILE A 1 80 ? 2.082 -10.907 -1.684 1.00 73.69 80 ILE A O 1
ATOM 654 N N . GLY A 1 81 ? 0.687 -12.620 -1.255 1.00 68.19 81 GLY A N 1
ATOM 655 C CA . GLY A 1 81 ? 1.012 -13.468 -2.387 1.00 68.19 81 GLY A CA 1
ATOM 656 C C . GLY A 1 81 ? 1.627 -14.784 -1.926 1.00 68.19 81 GLY A C 1
ATOM 657 O O . GLY A 1 81 ? 2.491 -14.826 -1.046 1.00 68.19 81 GLY A O 1
ATOM 658 N N . THR A 1 82 ? 1.216 -15.880 -2.566 1.00 55.94 82 THR A N 1
ATOM 659 C CA . THR A 1 82 ? 1.828 -17.193 -2.360 1.00 55.94 82 THR A CA 1
ATOM 660 C C . THR A 1 82 ? 3.297 -17.154 -2.762 1.00 55.94 82 THR A C 1
ATOM 662 O O . THR A 1 82 ? 3.633 -16.732 -3.869 1.00 55.94 82 THR A O 1
ATOM 665 N N . SER A 1 83 ? 4.169 -17.661 -1.894 1.00 50.38 83 SER A N 1
ATOM 666 C CA . SER A 1 83 ? 5.566 -17.924 -2.228 1.00 50.38 83 SER A CA 1
ATOM 667 C C . SER A 1 83 ? 5.658 -18.895 -3.418 1.00 50.38 83 SER A C 1
ATOM 669 O O . SER A 1 83 ? 5.454 -20.098 -3.255 1.00 50.38 83 SER A O 1
ATOM 671 N N . GLY A 1 84 ? 5.948 -18.373 -4.610 1.00 51.31 84 GLY A N 1
ATOM 672 C CA . GLY A 1 84 ? 6.536 -19.109 -5.734 1.00 51.31 84 GLY A CA 1
ATOM 673 C C . GLY A 1 84 ? 8.052 -18.899 -5.768 1.00 51.31 84 GLY A C 1
ATOM 674 O O . GLY A 1 84 ? 8.618 -18.365 -4.809 1.00 51.31 84 GLY A O 1
ATOM 675 N N . LEU A 1 85 ? 8.726 -19.277 -6.864 1.00 51.25 85 LEU A N 1
ATOM 676 C CA . LEU A 1 85 ? 10.085 -18.766 -7.095 1.00 51.25 85 LEU A CA 1
ATOM 677 C C . LEU A 1 85 ? 10.030 -17.229 -6.990 1.00 51.25 85 LEU A C 1
ATOM 679 O O . LEU A 1 85 ? 9.086 -16.645 -7.537 1.00 51.25 85 LEU A O 1
ATOM 683 N N . PRO A 1 86 ? 10.965 -16.584 -6.259 1.00 54.34 86 PRO A N 1
ATOM 684 C CA . PRO A 1 86 ? 10.941 -15.143 -6.061 1.00 54.34 86 PRO A CA 1
ATOM 685 C C . PRO A 1 86 ? 10.739 -14.441 -7.397 1.00 54.34 86 PRO A C 1
ATOM 687 O O . PRO A 1 86 ? 11.405 -14.792 -8.369 1.00 54.34 86 PRO A O 1
ATOM 690 N N . SER A 1 87 ? 9.851 -13.448 -7.443 1.00 51.91 87 SER A N 1
ATOM 691 C CA . SER A 1 87 ? 9.886 -12.490 -8.538 1.00 51.91 87 SER A CA 1
ATOM 692 C C . SER A 1 87 ? 11.231 -11.773 -8.429 1.00 51.91 87 SER A C 1
ATOM 694 O O . SER A 1 87 ? 11.453 -10.961 -7.522 1.00 51.91 87 SER A O 1
ATOM 696 N N . PHE A 1 88 ? 12.170 -12.144 -9.281 1.00 55.94 88 PHE A N 1
ATOM 697 C CA . PHE A 1 88 ? 13.460 -11.497 -9.372 1.00 55.94 88 PHE A CA 1
ATOM 698 C C . PHE A 1 88 ? 13.254 -10.091 -9.919 1.00 55.94 88 PHE A C 1
ATOM 700 O O . PHE A 1 88 ? 12.299 -9.811 -10.652 1.00 55.94 88 PHE A O 1
ATOM 707 N N . ARG A 1 89 ? 14.141 -9.171 -9.541 1.00 53.56 89 ARG A N 1
ATOM 708 C CA . ARG A 1 89 ? 14.082 -7.825 -10.117 1.00 53.56 89 ARG A CA 1
ATOM 709 C C . ARG A 1 89 ? 14.355 -7.931 -11.614 1.00 53.56 89 ARG A C 1
ATOM 711 O O . ARG A 1 89 ? 13.665 -7.300 -12.393 1.00 53.56 89 ARG A O 1
ATOM 718 N N . GLU A 1 90 ? 15.258 -8.814 -12.008 1.00 57.25 90 GLU A N 1
ATOM 719 C CA . GLU A 1 90 ? 15.587 -9.147 -13.383 1.00 57.25 90 GLU A CA 1
ATOM 720 C C . GLU A 1 90 ? 14.412 -9.839 -14.101 1.00 57.25 90 GLU A C 1
ATOM 722 O O . GLU A 1 90 ? 14.108 -11.001 -13.841 1.00 57.25 90 GLU A O 1
ATOM 727 N N . GLU A 1 91 ? 13.780 -9.136 -15.048 1.00 57.12 91 GLU A N 1
ATOM 728 C CA . GLU A 1 91 ? 12.609 -9.603 -15.814 1.00 57.12 91 GLU A CA 1
ATOM 729 C C . GLU A 1 91 ? 12.804 -11.001 -16.421 1.00 57.12 91 GLU A C 1
ATOM 731 O O . GLU A 1 91 ? 11.955 -11.868 -16.246 1.00 57.12 91 GLU A O 1
ATOM 736 N N . GLY A 1 92 ? 13.967 -11.269 -17.023 1.00 61.44 92 GLY A N 1
ATOM 737 C CA . GLY A 1 92 ? 14.263 -12.566 -17.646 1.00 61.44 92 GLY A CA 1
ATOM 738 C C . GLY A 1 92 ? 14.395 -13.747 -16.674 1.00 61.44 92 GLY A C 1
ATOM 739 O O . GLY A 1 92 ? 14.438 -14.894 -17.112 1.00 61.44 92 GLY A O 1
ATOM 740 N N . LEU A 1 93 ? 14.461 -13.503 -15.361 1.00 58.22 93 LEU A N 1
ATOM 741 C CA . LEU A 1 93 ? 14.413 -14.560 -14.344 1.00 58.22 93 LEU A CA 1
ATOM 742 C C . LEU A 1 93 ? 12.966 -14.896 -13.927 1.00 58.22 93 LEU A C 1
ATOM 744 O O . LEU A 1 93 ? 12.731 -15.948 -13.326 1.00 58.22 93 LEU A O 1
ATOM 748 N N . ASN A 1 94 ? 11.997 -14.053 -14.304 1.00 59.28 94 ASN A N 1
ATOM 749 C CA . ASN A 1 94 ? 10.569 -14.247 -14.036 1.00 59.28 94 ASN A CA 1
ATOM 750 C C . ASN A 1 94 ? 9.840 -15.060 -15.119 1.00 59.28 94 ASN A C 1
ATOM 752 O O . ASN A 1 94 ? 8.685 -15.420 -14.918 1.00 59.28 94 ASN A O 1
ATOM 756 N N . ASP A 1 95 ? 10.509 -15.399 -16.227 1.00 67.44 95 ASP A N 1
ATOM 757 C CA . ASP A 1 95 ? 9.954 -16.227 -17.314 1.00 67.44 95 ASP A CA 1
ATOM 758 C C . ASP A 1 95 ? 10.116 -17.743 -17.070 1.00 67.44 95 ASP A C 1
ATOM 760 O O . ASP A 1 95 ? 9.754 -18.577 -17.905 1.00 67.44 95 ASP A O 1
ATOM 764 N N . SER A 1 96 ? 10.698 -18.132 -15.931 1.00 61.88 96 SER A N 1
ATOM 765 C CA . SER A 1 96 ? 10.901 -19.538 -15.581 1.00 61.88 96 SER A CA 1
ATOM 766 C C . SER A 1 96 ? 9.612 -20.202 -15.077 1.00 61.88 96 SER A C 1
ATOM 768 O O . SER A 1 96 ? 8.758 -19.582 -14.444 1.00 61.88 96 SER A O 1
ATOM 770 N N . SER A 1 97 ? 9.457 -21.501 -15.350 1.00 61.16 97 SER A N 1
ATOM 771 C CA . SER A 1 97 ? 8.299 -22.280 -14.891 1.00 61.16 97 SER A CA 1
ATOM 772 C C . SER A 1 97 ? 8.172 -22.222 -13.362 1.00 61.16 97 SER A C 1
ATOM 774 O O . SER A 1 97 ? 8.990 -22.811 -12.659 1.00 61.16 97 SER A O 1
ATOM 776 N N . GLY A 1 98 ? 7.112 -21.584 -12.855 1.00 55.16 98 GLY A N 1
ATOM 777 C CA . GLY A 1 98 ? 6.843 -21.437 -11.417 1.00 55.16 98 GLY A CA 1
ATOM 778 C C . GLY A 1 98 ? 7.349 -20.131 -10.788 1.00 55.16 98 GLY A C 1
ATOM 779 O O . GLY A 1 98 ? 7.228 -19.969 -9.571 1.00 55.16 98 GLY A O 1
ATOM 780 N N . ALA A 1 99 ? 7.901 -19.209 -11.584 1.00 60.38 99 ALA A N 1
ATOM 781 C CA . ALA A 1 99 ? 8.183 -17.844 -11.150 1.00 60.38 99 ALA A CA 1
ATOM 782 C C . ALA A 1 99 ? 6.905 -17.017 -11.000 1.00 60.38 99 ALA A C 1
ATOM 784 O O . ALA A 1 99 ? 5.973 -17.123 -11.799 1.00 60.38 99 ALA A O 1
ATOM 785 N N . ALA A 1 100 ? 6.871 -16.193 -9.953 1.00 58.28 100 ALA A N 1
ATOM 786 C CA . ALA A 1 100 ? 5.834 -15.189 -9.784 1.00 58.28 100 ALA A CA 1
ATOM 787 C C . ALA A 1 100 ? 6.181 -13.961 -10.637 1.00 58.28 100 ALA A C 1
ATOM 789 O O . ALA A 1 100 ? 7.261 -13.386 -10.496 1.00 58.28 100 ALA A O 1
ATOM 790 N N . SER A 1 101 ? 5.272 -13.532 -11.513 1.00 58.47 101 SER A N 1
ATOM 791 C CA . SER A 1 101 ? 5.420 -12.243 -12.190 1.00 58.47 101 SER A CA 1
ATOM 792 C C . SER A 1 101 ? 5.083 -11.105 -11.221 1.00 58.47 101 SER A C 1
ATOM 794 O O . SER A 1 101 ? 4.135 -11.235 -10.441 1.00 58.47 101 SER A O 1
ATOM 796 N N . PRO A 1 102 ? 5.811 -9.974 -11.263 1.00 58.62 102 PRO A N 1
ATOM 797 C CA . PRO A 1 102 ? 5.395 -8.771 -10.557 1.00 58.62 102 PRO A CA 1
ATOM 798 C C . PRO A 1 102 ? 3.969 -8.385 -10.964 1.00 58.62 102 PRO A C 1
ATOM 800 O O . PRO A 1 102 ? 3.654 -8.296 -12.151 1.00 58.62 102 PRO A O 1
ATOM 803 N N . VAL A 1 103 ? 3.110 -8.159 -9.975 1.00 62.12 103 VAL A N 1
ATOM 804 C CA . VAL A 1 103 ? 1.720 -7.747 -10.187 1.00 62.12 103 VAL A CA 1
ATOM 805 C C . VAL A 1 103 ? 1.672 -6.348 -10.819 1.00 62.12 103 VAL A C 1
ATOM 807 O O . VAL A 1 103 ? 2.455 -5.476 -10.433 1.00 62.12 103 VAL A O 1
ATOM 810 N N . ASP A 1 104 ? 0.744 -6.101 -11.760 1.00 65.31 104 ASP A N 1
ATOM 811 C CA . ASP A 1 104 ? 0.496 -4.741 -12.272 1.00 65.31 104 ASP A CA 1
ATOM 812 C C . ASP A 1 104 ? 0.093 -3.840 -11.091 1.00 65.31 104 ASP A C 1
ATOM 814 O O . ASP A 1 104 ? -0.946 -4.087 -10.474 1.00 65.31 104 ASP A O 1
ATOM 818 N N . PRO A 1 105 ? 0.851 -2.772 -10.777 1.00 59.38 105 PRO A N 1
ATOM 819 C CA . PRO A 1 105 ? 0.566 -1.891 -9.643 1.00 59.38 105 PRO A CA 1
ATOM 820 C C . PRO A 1 105 ? -0.737 -1.086 -9.792 1.00 59.38 105 PRO A C 1
ATOM 822 O O . PRO A 1 105 ? -1.090 -0.319 -8.900 1.00 59.38 105 PRO A O 1
ATOM 825 N N . ARG A 1 106 ? -1.425 -1.201 -10.932 1.00 58.31 106 ARG A N 1
ATOM 826 C CA . ARG A 1 106 ? -2.746 -0.614 -11.199 1.00 58.31 106 ARG A CA 1
ATOM 827 C C . ARG A 1 106 ? -3.868 -1.655 -11.130 1.00 58.31 106 ARG A C 1
ATOM 829 O O . ARG A 1 106 ? -5.034 -1.299 -11.293 1.00 58.31 106 ARG A O 1
ATOM 836 N N . GLY A 1 107 ? -3.515 -2.930 -10.982 1.00 65.25 107 GLY A N 1
ATOM 837 C CA . GLY A 1 107 ? -4.437 -4.053 -10.950 1.00 65.25 107 GLY A CA 1
ATOM 838 C C . GLY A 1 107 ? -5.020 -4.298 -9.555 1.00 65.25 107 GLY A C 1
ATOM 839 O O . GLY A 1 107 ? -4.469 -3.851 -8.554 1.00 65.25 107 GLY A O 1
ATOM 840 N N . PRO A 1 108 ? -6.124 -5.052 -9.456 1.00 65.19 108 PRO A N 1
ATOM 841 C CA . PRO A 1 108 ? -6.765 -5.366 -8.175 1.00 65.19 108 PRO A CA 1
ATOM 842 C C . PRO A 1 108 ? -5.879 -6.187 -7.222 1.00 65.19 108 PRO A C 1
ATOM 844 O O . PRO A 1 108 ? -6.152 -6.249 -6.028 1.00 65.19 108 PRO A O 1
ATOM 847 N N . GLU A 1 109 ? -4.818 -6.803 -7.736 1.00 65.62 109 GLU A N 1
ATOM 848 C CA . GLU A 1 109 ? -3.867 -7.620 -6.980 1.00 65.62 109 GLU A CA 1
ATOM 849 C C . GLU A 1 109 ? -2.767 -6.778 -6.294 1.00 65.62 109 GLU A C 1
ATOM 851 O O . GLU A 1 109 ? -2.000 -7.301 -5.490 1.00 65.62 109 GLU A O 1
ATOM 856 N N . SER A 1 110 ? -2.684 -5.463 -6.547 1.00 71.62 110 SER A N 1
ATOM 857 C CA . SER A 1 110 ? -1.655 -4.579 -5.976 1.00 71.62 110 SER A CA 1
ATOM 858 C C . SER A 1 110 ? -2.021 -4.014 -4.598 1.00 71.62 110 SER A C 1
ATOM 860 O O . SER A 1 110 ? -1.658 -2.879 -4.267 1.00 71.62 110 SER A O 1
ATOM 862 N N . VAL A 1 111 ? -2.740 -4.786 -3.778 1.00 78.56 111 VAL A N 1
ATOM 863 C CA . VAL A 1 111 ? -3.225 -4.349 -2.453 1.00 78.56 111 VAL A CA 1
ATOM 864 C C . VAL A 1 111 ? -2.069 -3.923 -1.537 1.00 78.56 111 VAL A C 1
ATOM 866 O O . VAL A 1 111 ? -2.222 -2.993 -0.752 1.00 78.56 111 VAL A O 1
ATOM 869 N N . SER A 1 112 ? -0.871 -4.484 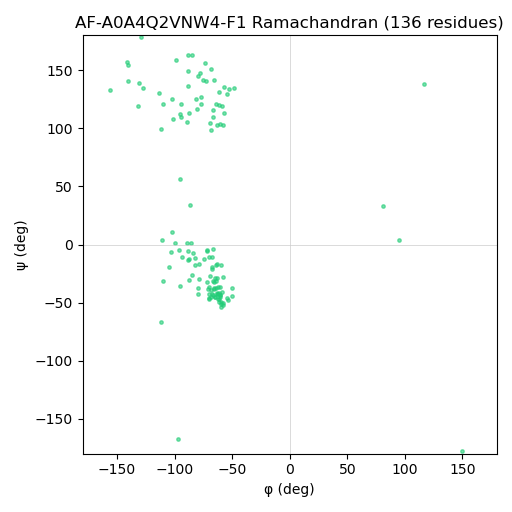-1.725 1.00 76.44 112 SER A N 1
ATOM 870 C CA . SER A 1 112 ? 0.353 -4.088 -1.009 1.00 76.44 112 SER A CA 1
ATOM 871 C C . SER A 1 112 ? 0.775 -2.624 -1.210 1.00 76.44 112 SER A C 1
ATOM 873 O O . SER A 1 112 ? 1.547 -2.072 -0.426 1.00 76.44 112 SER A O 1
ATOM 875 N N . THR A 1 113 ? 0.258 -1.948 -2.239 1.00 81.44 113 THR A N 1
ATOM 876 C CA . THR A 1 113 ? 0.517 -0.518 -2.473 1.00 81.44 113 THR A CA 1
ATOM 877 C C . THR A 1 113 ? -0.377 0.406 -1.645 1.00 81.44 113 THR A C 1
ATOM 879 O O . THR A 1 113 ? -0.026 1.575 -1.465 1.00 81.44 113 THR A O 1
ATOM 882 N N . VAL A 1 114 ? -1.493 -0.102 -1.106 1.00 87.00 114 VAL A N 1
ATOM 883 C CA . VAL A 1 114 ? -2.503 0.676 -0.366 1.00 87.00 114 VAL A CA 1
ATOM 884 C C . VAL A 1 114 ? -1.864 1.373 0.831 1.00 87.00 114 VAL A C 1
ATOM 886 O O . VAL A 1 114 ? -1.941 2.599 0.938 1.00 87.00 114 VAL A O 1
ATOM 889 N N . SER A 1 115 ? -1.141 0.621 1.664 1.00 88.69 115 SER A N 1
ATOM 890 C CA . SER A 1 115 ? -0.495 1.144 2.871 1.00 88.69 115 SER A CA 1
ATOM 891 C C . SER A 1 115 ? 0.537 2.227 2.545 1.00 88.69 115 SER A C 1
ATOM 893 O O . SER A 1 115 ? 0.571 3.281 3.178 1.00 88.69 115 SER A O 1
ATOM 895 N N . SER A 1 116 ? 1.333 2.030 1.488 1.00 86.69 116 SER A N 1
ATOM 896 C CA . SER A 1 116 ? 2.314 3.025 1.026 1.00 86.69 116 SER A CA 1
ATOM 897 C C . SER A 1 116 ? 1.643 4.300 0.500 1.00 86.69 116 SER A C 1
ATOM 899 O O . SER A 1 116 ? 2.125 5.415 0.737 1.00 86.69 116 SER A O 1
ATOM 901 N N . TYR A 1 117 ? 0.518 4.156 -0.204 1.00 88.12 117 TYR A N 1
ATOM 902 C CA . TYR A 1 117 ? -0.225 5.284 -0.748 1.00 88.12 117 TYR A CA 1
ATOM 903 C C . TYR A 1 117 ? -0.908 6.102 0.356 1.00 88.12 117 TYR A C 1
ATOM 905 O O . TYR A 1 117 ? -0.742 7.321 0.380 1.00 88.12 117 TYR A O 1
ATOM 913 N N . PHE A 1 118 ? -1.594 5.469 1.308 1.00 92.12 118 PHE A N 1
ATOM 914 C CA . PHE A 1 118 ? -2.326 6.177 2.368 1.00 92.12 118 PHE A CA 1
ATOM 915 C C . PHE A 1 118 ? -1.493 6.506 3.615 1.00 92.12 118 PHE A C 1
ATOM 917 O O . PHE A 1 118 ? -1.890 7.368 4.396 1.00 92.12 118 PHE A O 1
ATOM 924 N N . GLY A 1 119 ? -0.299 5.922 3.753 1.00 89.50 119 GLY A N 1
ATOM 925 C CA . GLY A 1 119 ? 0.577 6.135 4.908 1.00 89.50 119 GLY A CA 1
ATOM 926 C C . GLY A 1 119 ? 0.192 5.284 6.119 1.00 89.50 119 GLY A C 1
ATOM 927 O O . GLY A 1 119 ? 0.357 5.733 7.251 1.00 89.50 119 GLY A O 1
ATOM 928 N N . ASP A 1 120 ? -0.325 4.081 5.870 1.00 90.00 120 ASP A N 1
ATOM 929 C CA . ASP A 1 120 ? -0.772 3.146 6.901 1.00 90.00 120 ASP A CA 1
ATOM 930 C C . ASP A 1 120 ? 0.364 2.241 7.386 1.00 90.00 120 ASP A C 1
ATOM 932 O O . ASP A 1 120 ? 1.397 2.072 6.732 1.00 90.00 120 ASP A O 1
ATOM 936 N N . VAL A 1 121 ? 0.144 1.619 8.543 1.00 89.44 121 VAL A N 1
ATOM 937 C CA . VAL A 1 121 ? 0.993 0.532 9.031 1.00 89.44 121 VAL A CA 1
ATOM 938 C C . VAL A 1 121 ? 0.651 -0.745 8.265 1.00 89.44 121 VAL A C 1
ATOM 940 O O . VAL A 1 121 ? -0.504 -1.163 8.248 1.00 89.44 121 VAL A O 1
ATOM 943 N N . ASP A 1 122 ? 1.668 -1.379 7.686 1.00 88.25 122 ASP A N 1
ATOM 944 C CA . ASP A 1 122 ? 1.563 -2.679 7.023 1.00 88.25 122 ASP A CA 1
ATOM 945 C C . ASP A 1 122 ? 2.364 -3.728 7.799 1.00 88.25 122 ASP A C 1
ATOM 947 O O . ASP A 1 122 ? 3.521 -3.491 8.159 1.00 88.25 122 ASP A O 1
ATOM 951 N N . ILE A 1 123 ? 1.746 -4.873 8.092 1.00 87.75 123 ILE A N 1
ATOM 952 C CA . ILE A 1 123 ? 2.359 -5.956 8.863 1.00 87.75 123 ILE A CA 1
ATOM 953 C C . ILE A 1 123 ? 2.124 -7.268 8.128 1.00 87.75 123 ILE A C 1
ATOM 955 O O . ILE A 1 123 ? 0.994 -7.731 7.986 1.00 87.75 123 ILE A O 1
ATOM 959 N N . THR A 1 124 ? 3.216 -7.926 7.749 1.00 85.25 124 THR A N 1
ATOM 960 C CA . THR A 1 124 ? 3.177 -9.278 7.194 1.00 85.25 124 THR A CA 1
ATOM 961 C C . THR A 1 124 ? 3.401 -10.306 8.297 1.00 85.25 124 THR A C 1
ATOM 963 O O . THR A 1 124 ? 4.445 -10.311 8.951 1.00 85.25 124 THR A O 1
ATOM 966 N N . VAL A 1 125 ? 2.435 -11.207 8.486 1.00 84.31 125 VAL A N 1
ATOM 967 C CA . VAL A 1 125 ? 2.535 -12.320 9.440 1.00 84.31 125 VAL A CA 1
ATOM 968 C C . VAL A 1 125 ? 2.659 -13.636 8.669 1.00 84.31 125 VAL A C 1
ATOM 970 O O . VAL A 1 125 ? 1.754 -13.968 7.903 1.00 84.31 125 VAL A O 1
ATOM 973 N N . PRO A 1 126 ? 3.735 -14.420 8.861 1.00 78.81 126 PRO A N 1
ATOM 974 C CA . PRO A 1 126 ? 3.831 -15.751 8.270 1.00 78.81 126 PRO A CA 1
ATOM 975 C C . PRO A 1 126 ? 2.748 -16.678 8.843 1.00 78.81 126 PRO A C 1
ATOM 977 O O . PRO A 1 126 ? 2.719 -16.920 10.048 1.00 78.81 126 PRO A O 1
ATOM 980 N N . ILE A 1 127 ? 1.879 -17.222 7.985 1.00 80.19 127 ILE A N 1
ATOM 981 C CA . ILE A 1 127 ? 0.793 -18.145 8.384 1.00 80.19 127 ILE A CA 1
ATOM 982 C C . ILE A 1 127 ? 1.122 -19.629 8.145 1.00 80.19 127 ILE A C 1
ATOM 984 O O . ILE A 1 127 ? 0.304 -20.504 8.419 1.00 80.19 127 ILE A O 1
ATOM 988 N N . GLY A 1 128 ? 2.322 -19.925 7.643 1.00 73.88 128 GLY A N 1
ATOM 989 C CA . GLY A 1 128 ? 2.786 -21.277 7.345 1.00 73.88 128 GLY A CA 1
ATOM 990 C C . GLY A 1 128 ? 3.763 -21.303 6.173 1.00 73.88 128 GLY A C 1
ATOM 991 O O . GLY A 1 128 ? 4.118 -20.264 5.621 1.00 73.88 128 GLY A O 1
ATOM 992 N N . GLN A 1 129 ? 4.199 -22.502 5.799 1.00 66.12 129 GLN A N 1
ATOM 993 C CA . GLN A 1 129 ? 4.993 -22.749 4.597 1.00 66.12 129 GLN A CA 1
ATOM 994 C C . GLN A 1 129 ? 4.326 -23.859 3.790 1.00 66.12 129 GLN A C 1
ATOM 996 O O . GLN A 1 129 ? 3.926 -24.880 4.351 1.00 66.12 129 GLN A O 1
ATOM 1001 N N . ILE A 1 130 ? 4.215 -23.667 2.479 1.00 64.75 130 ILE A N 1
ATOM 1002 C CA . ILE A 1 130 ? 3.827 -24.735 1.557 1.00 64.75 130 ILE A CA 1
ATOM 1003 C C . ILE A 1 130 ? 5.078 -25.484 1.093 1.00 64.75 130 ILE A C 1
ATOM 1005 O O . ILE A 1 130 ? 6.160 -24.903 0.991 1.00 64.75 130 ILE A O 1
ATOM 1009 N N . THR A 1 131 ? 4.952 -26.779 0.803 1.00 60.84 131 THR A N 1
ATOM 1010 C CA . THR A 1 131 ? 6.050 -27.532 0.189 1.00 60.84 131 THR A CA 1
ATOM 1011 C C . THR A 1 131 ? 6.282 -27.008 -1.224 1.00 60.84 131 THR A C 1
ATOM 1013 O O . THR A 1 131 ? 5.412 -27.134 -2.084 1.00 60.84 131 THR A O 1
ATOM 1016 N N . TYR A 1 132 ? 7.461 -26.436 -1.463 1.00 58.19 132 TYR A N 1
ATOM 1017 C CA . TYR A 1 132 ? 7.891 -26.044 -2.800 1.00 58.19 132 TYR A CA 1
ATOM 1018 C C . TYR A 1 132 ? 7.976 -27.284 -3.699 1.00 58.19 132 TYR A C 1
ATOM 1020 O O . TYR A 1 132 ? 8.729 -28.214 -3.408 1.00 58.19 132 TYR A O 1
ATOM 1028 N N . GLN A 1 133 ? 7.201 -27.302 -4.785 1.00 49.41 133 GLN A N 1
ATOM 1029 C CA . GLN A 1 133 ? 7.335 -28.299 -5.844 1.00 49.41 133 GLN A CA 1
ATOM 1030 C C . GLN A 1 133 ? 8.088 -27.662 -7.011 1.00 49.41 133 GLN A C 1
ATOM 1032 O O . GLN A 1 133 ? 7.556 -26.797 -7.702 1.00 49.41 133 GLN A O 1
ATOM 1037 N N . SER A 1 134 ? 9.344 -28.066 -7.212 1.00 45.66 134 SER A N 1
ATOM 1038 C CA . SER A 1 134 ? 10.113 -27.663 -8.389 1.00 45.66 134 SER A CA 1
ATOM 1039 C C . SER A 1 134 ? 9.879 -28.636 -9.536 1.00 45.66 134 SER A C 1
ATOM 1041 O O . SER A 1 134 ? 10.000 -29.843 -9.348 1.00 45.66 134 SER A O 1
ATOM 1043 N N . ASN A 1 135 ? 9.677 -28.118 -10.749 1.00 46.91 135 ASN A N 1
ATOM 1044 C CA . ASN A 1 135 ? 9.744 -28.933 -11.967 1.00 46.91 135 ASN A CA 1
ATOM 1045 C C . ASN A 1 135 ? 11.185 -29.359 -12.330 1.00 46.91 135 ASN A C 1
ATOM 1047 O O . ASN A 1 135 ? 11.366 -30.111 -13.283 1.00 46.91 135 ASN A O 1
ATOM 1051 N N . LEU A 1 136 ? 12.210 -28.879 -11.608 1.00 47.25 136 LEU A N 1
ATOM 1052 C CA . LEU A 1 136 ? 13.630 -29.130 -11.901 1.00 47.25 136 LEU A CA 1
ATOM 1053 C C . LEU A 1 136 ? 14.286 -30.190 -11.002 1.00 47.25 136 LEU A C 1
ATOM 1055 O O . LEU A 1 136 ? 15.502 -30.351 -11.041 1.00 47.25 136 LEU A O 1
ATOM 1059 N N . THR A 1 137 ? 13.510 -30.932 -10.213 1.00 38.91 137 THR A N 1
ATOM 1060 C CA . THR A 1 137 ? 14.030 -32.053 -9.417 1.00 38.91 137 THR A CA 1
ATOM 1061 C C . THR A 1 137 ? 13.503 -33.388 -9.931 1.00 38.91 137 THR A C 1
ATOM 1063 O O . THR A 1 137 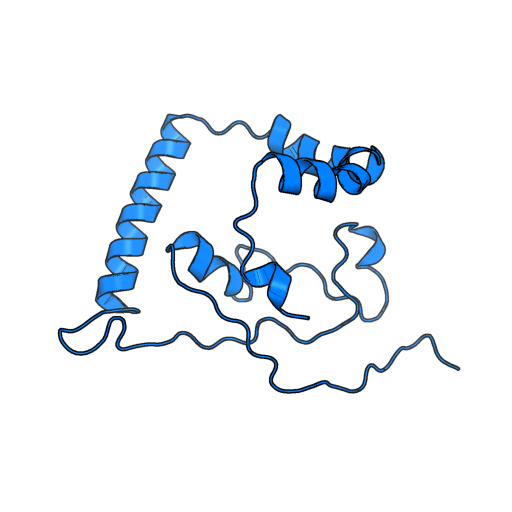? 12.392 -33.785 -9.579 1.00 38.91 137 THR A O 1
ATOM 1066 N N . PHE A 1 138 ? 14.338 -34.080 -10.712 1.00 44.66 138 PHE A N 1
ATOM 1067 C CA . PHE A 1 138 ? 14.436 -35.543 -10.744 1.00 44.66 138 PHE A CA 1
ATOM 1068 C C . PHE A 1 138 ? 15.903 -35.923 -10.549 1.00 44.66 138 PHE A C 1
ATOM 1070 O O . PHE A 1 138 ? 16.750 -35.314 -11.243 1.00 44.66 138 PHE A O 1
#